Protein AF-A0A9P9PK36-F1 (afdb_monomer_lite)

Secondary structure (DSSP, 8-state):
--EEEEEEETTS-EEEEE---SPTTSPPPPPPPTTPPPEEEEEEEESSPPTT-

Structure (mmCIF, N/CA/C/O backbone):
data_AF-A0A9P9PK36-F1
#
_entry.id   AF-A0A9P9PK36-F1
#
loop_
_atom_site.group_PDB
_atom_site.id
_atom_site.type_symbol
_atom_site.label_atom_id
_atom_site.label_alt_id
_atom_site.label_comp_id
_atom_site.label_asym_id
_atom_site.label_entity_id
_atom_site.label_seq_id
_atom_site.pdbx_PDB_ins_code
_atom_site.Cartn_x
_atom_site.Cartn_y
_atom_site.Cartn_z
_atom_site.occupancy
_atom_site.B_iso_or_equiv
_atom_site.auth_seq_id
_atom_site.auth_comp_id
_atom_site.auth_asym_id
_atom_site.auth_atom_id
_atom_site.pdbx_PDB_model_num
ATOM 1 N N . MET A 1 1 ? -7.336 12.501 -2.135 1.00 67.94 1 MET A N 1
ATOM 2 C CA . MET A 1 1 ? -6.276 11.596 -2.635 1.00 67.94 1 MET A CA 1
ATOM 3 C C . MET A 1 1 ? -6.277 10.320 -1.820 1.00 67.94 1 MET A C 1
ATOM 5 O O . MET A 1 1 ? -6.545 10.385 -0.626 1.00 67.94 1 MET A O 1
ATOM 9 N N . CYS A 1 2 ? -6.012 9.185 -2.464 1.00 82.50 2 CYS A N 1
ATOM 10 C CA . CYS A 1 2 ? -5.904 7.884 -1.809 1.00 82.50 2 CYS A CA 1
ATOM 11 C C . CYS A 1 2 ? -4.433 7.564 -1.602 1.00 82.50 2 CYS A C 1
ATOM 13 O O . CYS A 1 2 ? -3.642 7.691 -2.539 1.00 82.50 2 CYS A O 1
ATOM 15 N N . PHE A 1 3 ? -4.087 7.136 -0.398 1.00 87.94 3 PHE A N 1
ATOM 16 C CA . PHE A 1 3 ? -2.712 6.852 -0.032 1.00 87.94 3 PHE A CA 1
ATOM 17 C C . PHE A 1 3 ? -2.525 5.360 0.183 1.00 87.94 3 PHE A C 1
ATOM 19 O O . PHE A 1 3 ? -3.388 4.677 0.741 1.00 87.94 3 PHE A O 1
ATOM 26 N N . TYR A 1 4 ? -1.389 4.860 -0.278 1.00 90.62 4 TYR A N 1
ATOM 27 C CA . TYR A 1 4 ? -1.042 3.455 -0.200 1.00 90.62 4 TYR A CA 1
ATOM 28 C C . TYR A 1 4 ? 0.406 3.289 0.244 1.00 90.62 4 TYR A C 1
ATOM 30 O O . TYR A 1 4 ? 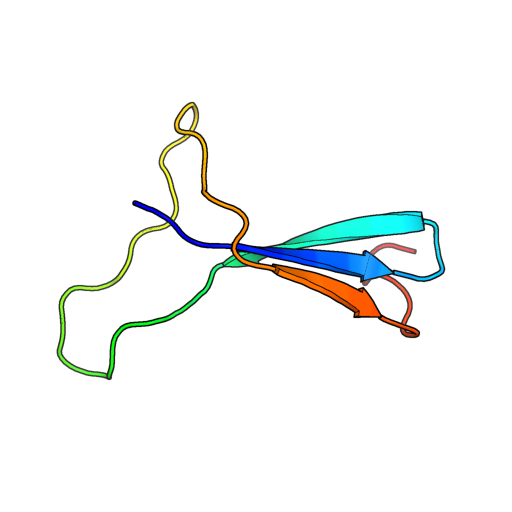1.254 4.167 0.069 1.00 90.62 4 TYR A O 1
ATOM 38 N N . HIS A 1 5 ? 0.693 2.108 0.762 1.00 92.81 5 HIS A N 1
ATOM 39 C CA . HIS A 1 5 ? 2.042 1.596 0.884 1.00 92.81 5 HIS A CA 1
ATOM 40 C C . HIS A 1 5 ? 2.244 0.423 -0.065 1.00 92.81 5 HIS A C 1
ATOM 42 O O . HIS A 1 5 ? 1.360 -0.422 -0.208 1.00 92.81 5 HIS A O 1
ATOM 48 N N . ALA A 1 6 ? 3.418 0.361 -0.681 1.00 93.56 6 ALA A N 1
ATOM 49 C CA . ALA A 1 6 ? 3.846 -0.766 -1.493 1.00 93.56 6 ALA A CA 1
ATOM 50 C C . ALA A 1 6 ? 4.692 -1.710 -0.631 1.00 93.56 6 ALA A C 1
ATOM 52 O O . ALA A 1 6 ? 5.759 -1.332 -0.161 1.00 93.56 6 ALA A O 1
ATOM 53 N N . TYR A 1 7 ? 4.208 -2.922 -0.396 1.00 94.00 7 TYR A N 1
ATOM 54 C CA . TYR A 1 7 ? 4.876 -3.945 0.399 1.00 94.00 7 TYR A CA 1
ATOM 55 C C . TYR A 1 7 ? 5.554 -4.915 -0.562 1.00 94.00 7 TYR A C 1
ATOM 57 O O . TYR A 1 7 ? 4.880 -5.713 -1.207 1.00 94.00 7 TYR A O 1
ATOM 65 N N . SER A 1 8 ? 6.871 -4.819 -0.700 1.00 94.25 8 SER A N 1
ATOM 66 C CA . SER A 1 8 ? 7.662 -5.715 -1.542 1.00 94.25 8 SER A CA 1
ATOM 67 C C . SER A 1 8 ? 8.122 -6.918 -0.726 1.00 94.25 8 SER A C 1
ATOM 69 O O . SER A 1 8 ? 8.941 -6.784 0.183 1.00 94.25 8 SER A O 1
ATOM 71 N N . HIS A 1 9 ? 7.587 -8.087 -1.059 1.00 93.25 9 HIS A N 1
ATOM 72 C CA . HIS A 1 9 ? 7.892 -9.355 -0.406 1.00 93.25 9 HIS A CA 1
ATOM 73 C C . HIS A 1 9 ? 9.154 -9.996 -0.994 1.00 93.25 9 HIS A C 1
ATOM 75 O O . HIS A 1 9 ? 9.480 -9.786 -2.165 1.00 93.25 9 HIS A O 1
ATOM 81 N N . HIS A 1 10 ? 9.829 -10.848 -0.219 1.00 91.44 10 HIS A N 1
ATOM 82 C CA . HIS A 1 10 ? 11.026 -11.569 -0.681 1.00 91.44 10 HIS A CA 1
ATOM 83 C C . HIS A 1 10 ? 10.765 -12.472 -1.900 1.00 91.44 10 HIS A C 1
ATOM 85 O O . HIS A 1 10 ? 11.670 -12.725 -2.688 1.00 91.44 10 HIS A O 1
ATOM 91 N N . CYS A 1 11 ? 9.521 -12.925 -2.088 1.00 91.50 11 CYS A N 1
ATOM 92 C CA . CYS A 1 11 ? 9.095 -13.710 -3.246 1.00 91.50 11 CYS A CA 1
ATOM 93 C C . CYS A 1 11 ? 8.986 -12.884 -4.547 1.00 91.50 11 CYS A C 1
ATOM 95 O O . CYS A 1 11 ? 8.567 -13.412 -5.570 1.00 91.50 11 CYS A O 1
ATOM 97 N N . GLY A 1 12 ? 9.303 -11.583 -4.512 1.00 89.31 12 GLY A N 1
ATOM 98 C CA . GLY A 1 12 ? 9.276 -10.678 -5.667 1.00 89.31 12 GLY A CA 1
ATOM 99 C C . GLY A 1 12 ? 7.926 -10.002 -5.923 1.00 89.31 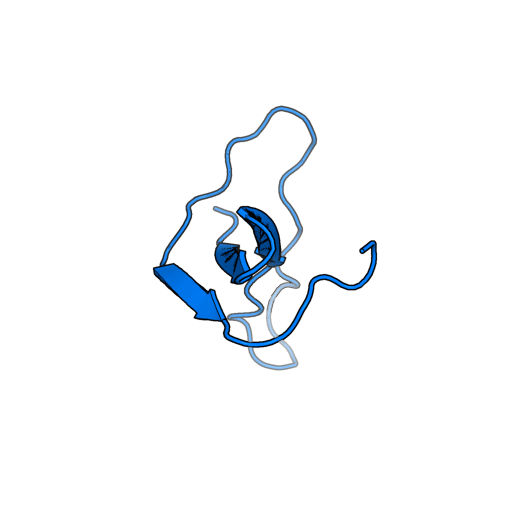12 GLY A C 1
ATOM 100 O O . GLY A 1 12 ? 7.837 -9.096 -6.750 1.00 89.31 12 GLY A O 1
ATOM 101 N N . HIS A 1 13 ? 6.873 -10.381 -5.195 1.00 93.25 13 HIS A N 1
ATOM 102 C CA . HIS A 1 13 ? 5.559 -9.753 -5.321 1.00 93.25 13 HIS A CA 1
ATOM 103 C C . HIS A 1 13 ? 5.475 -8.443 -4.540 1.00 93.25 13 HIS A C 1
ATOM 105 O O . HIS A 1 13 ? 6.031 -8.316 -3.449 1.00 93.25 13 HIS A O 1
ATOM 111 N N . THR A 1 14 ? 4.724 -7.481 -5.080 1.00 92.62 14 THR A N 1
ATOM 112 C CA . THR A 1 14 ? 4.398 -6.233 -4.383 1.00 92.62 14 THR A CA 1
ATOM 113 C C . THR A 1 14 ? 2.907 -6.170 -4.081 1.00 92.62 14 THR A C 1
ATOM 115 O O . THR A 1 14 ? 2.081 -6.270 -4.986 1.00 92.62 14 THR A O 1
ATOM 118 N N . GLN A 1 15 ? 2.559 -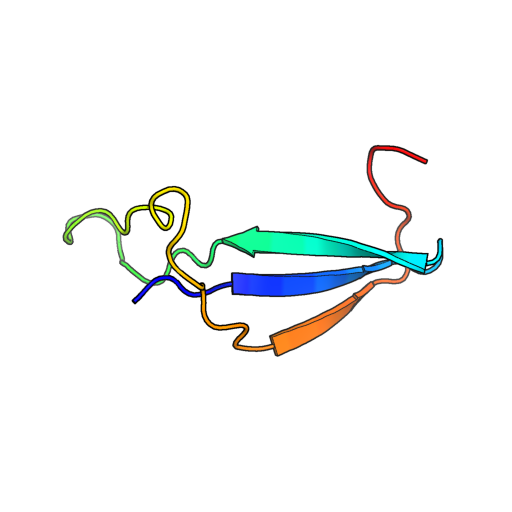5.974 -2.813 1.00 91.69 15 GLN A N 1
ATOM 119 C CA . GLN A 1 15 ? 1.188 -5.768 -2.364 1.00 91.69 15 GLN A CA 1
ATOM 120 C C . GLN A 1 15 ? 0.942 -4.286 -2.072 1.00 91.69 15 GLN A C 1
ATOM 122 O O . GLN A 1 15 ? 1.696 -3.657 -1.335 1.00 91.69 15 GLN A O 1
ATOM 127 N N . MET A 1 16 ? -0.134 -3.716 -2.618 1.00 90.19 16 MET A N 1
ATOM 128 C CA . MET A 1 16 ? -0.560 -2.359 -2.262 1.00 90.19 16 MET A CA 1
ATOM 129 C C . MET A 1 16 ? -1.530 -2.395 -1.081 1.00 90.19 16 MET A C 1
ATOM 131 O O . MET A 1 16 ? -2.621 -2.959 -1.177 1.00 90.19 16 MET A O 1
ATOM 135 N N . VAL A 1 17 ? -1.150 -1.755 0.021 1.00 90.12 17 VAL A N 1
ATOM 136 C CA . VAL A 1 17 ? -1.944 -1.670 1.252 1.00 90.12 17 VAL A CA 1
ATOM 137 C C . VAL A 1 17 ? -2.491 -0.255 1.396 1.00 90.12 17 VAL A C 1
ATOM 139 O O . VAL A 1 17 ? -1.732 0.711 1.406 1.00 90.12 17 VAL A O 1
ATOM 142 N N . PHE A 1 18 ? -3.816 -0.121 1.482 1.00 89.88 18 PHE A N 1
ATOM 143 C CA . PHE A 1 18 ? -4.479 1.175 1.648 1.00 89.88 18 PHE A CA 1
ATOM 144 C C . PHE A 1 18 ? -4.222 1.740 3.046 1.00 89.88 18 PHE A C 1
ATOM 146 O O . PHE A 1 18 ? -4.448 1.053 4.045 1.00 89.88 18 PHE A O 1
ATOM 153 N N . GLN A 1 19 ? -3.779 2.992 3.116 1.00 86.75 19 GLN A N 1
ATOM 154 C CA . GLN A 1 19 ? -3.572 3.674 4.385 1.00 86.75 19 GLN A CA 1
ATOM 155 C C . GLN A 1 19 ? -4.897 4.185 4.949 1.00 86.75 19 GLN A C 1
ATOM 157 O O . GLN A 1 19 ? -5.663 4.845 4.255 1.00 86.75 19 GLN A O 1
ATOM 162 N N . GLN A 1 20 ? -5.130 3.921 6.233 1.00 81.56 20 GLN A N 1
ATOM 163 C CA . GLN A 1 20 ? -6.254 4.475 6.983 1.00 81.56 20 GLN A CA 1
ATOM 164 C C . GLN A 1 20 ? -5.737 5.605 7.875 1.00 81.56 20 GLN A C 1
ATOM 166 O O . GLN A 1 20 ? -5.296 5.361 8.995 1.00 81.56 20 GLN A O 1
ATOM 171 N N . LEU A 1 21 ? -5.743 6.836 7.360 1.00 78.06 21 LEU A N 1
ATOM 172 C CA . LEU A 1 21 ? -5.198 8.002 8.072 1.00 78.06 21 LEU A CA 1
ATOM 173 C C . LEU A 1 21 ? -6.215 8.693 8.992 1.00 78.06 21 LEU A C 1
ATOM 175 O O . LEU A 1 21 ? -5.836 9.514 9.824 1.00 78.06 21 LEU A O 1
ATOM 179 N N . CYS A 1 22 ? -7.505 8.398 8.839 1.00 72.75 22 CYS A N 1
ATOM 180 C CA . CYS A 1 22 ? -8.559 9.081 9.582 1.00 72.75 22 CYS A CA 1
ATOM 181 C C . CYS A 1 22 ? -8.850 8.383 10.928 1.00 72.75 22 CYS A C 1
ATOM 183 O O . CYS A 1 22 ? -9.062 7.167 10.945 1.00 72.75 22 CYS A O 1
ATOM 185 N N . PRO A 1 23 ? -8.932 9.121 12.052 1.00 68.12 23 PRO A N 1
ATOM 186 C CA . PRO A 1 23 ? -9.410 8.575 13.319 1.00 68.12 23 PRO A CA 1
ATOM 187 C C . PRO A 1 23 ? -10.910 8.235 13.260 1.00 68.12 23 PRO A C 1
ATOM 189 O O . PRO A 1 23 ? -11.665 8.792 12.456 1.00 68.12 23 PRO A O 1
ATOM 192 N N . LYS A 1 24 ? -11.359 7.326 14.141 1.00 63.69 24 LYS A N 1
ATOM 193 C CA . LYS A 1 24 ? -12.777 6.935 14.256 1.00 63.69 24 LYS A CA 1
ATOM 194 C C . LYS A 1 24 ? -13.641 8.182 14.504 1.00 63.69 24 LYS A C 1
ATOM 196 O O . LYS A 1 24 ? -13.488 8.829 15.533 1.00 63.69 24 LYS A O 1
ATOM 201 N N . GLY A 1 25 ? -14.537 8.501 13.567 1.00 64.38 25 GLY A N 1
ATOM 202 C CA . GLY A 1 25 ? -15.453 9.649 13.652 1.00 64.38 25 GLY A CA 1
ATOM 203 C C . GLY A 1 25 ? -15.222 10.756 12.616 1.00 64.38 25 GLY A C 1
ATOM 204 O O . GLY A 1 25 ? -16.037 11.668 12.530 1.00 64.38 25 GLY A O 1
ATOM 205 N N . GLN A 1 26 ? -14.161 10.679 11.805 1.00 67.81 26 GLN A N 1
ATOM 206 C CA . GLN A 1 26 ? -13.994 11.542 10.627 1.00 67.81 26 GLN A CA 1
ATOM 207 C C . GLN A 1 26 ? -14.537 10.886 9.347 1.00 67.81 26 GLN A C 1
ATOM 209 O O . GLN A 1 26 ? -14.896 9.706 9.347 1.00 67.81 26 GLN A O 1
ATOM 214 N N . MET A 1 27 ? -14.603 11.660 8.253 1.00 67.00 27 MET A N 1
ATOM 215 C CA . MET A 1 27 ? -14.989 11.157 6.929 1.00 67.00 27 MET A CA 1
ATOM 216 C C . MET A 1 27 ? -14.210 9.883 6.584 1.00 67.00 27 MET A C 1
ATOM 218 O O . MET A 1 27 ? -12.983 9.844 6.675 1.00 67.00 27 MET A O 1
ATOM 222 N N . ILE A 1 28 ? -14.938 8.840 6.177 1.00 73.44 28 ILE A N 1
ATOM 223 C CA . ILE A 1 28 ? -14.351 7.555 5.798 1.00 73.44 28 ILE A CA 1
ATOM 224 C C . ILE A 1 28 ? -13.501 7.766 4.548 1.00 73.44 28 ILE A C 1
ATOM 226 O O . ILE A 1 28 ? -14.016 8.132 3.489 1.00 73.44 28 ILE A O 1
ATOM 230 N N . GLN A 1 29 ? -12.203 7.498 4.670 1.00 73.38 29 GLN A N 1
ATOM 231 C CA . GLN A 1 29 ? -11.299 7.480 3.532 1.00 73.38 29 GLN A CA 1
ATOM 232 C C . GLN A 1 29 ? -11.714 6.355 2.578 1.00 73.38 29 GLN A C 1
ATOM 234 O O . GLN A 1 29 ? -11.704 5.177 2.933 1.00 73.38 29 GLN A O 1
ATOM 239 N N . GLN A 1 30 ? -12.110 6.731 1.364 1.00 76.44 30 GLN A N 1
ATOM 240 C CA . GLN A 1 30 ? -12.496 5.784 0.325 1.00 76.44 30 GLN A CA 1
ATOM 241 C C . GLN A 1 30 ? -11.264 5.330 -0.455 1.00 76.44 30 GLN A C 1
ATOM 243 O O . GLN A 1 30 ? -10.344 6.114 -0.707 1.00 76.44 30 GLN A O 1
ATOM 248 N N . LYS A 1 31 ? -11.264 4.060 -0.873 1.00 80.19 31 LYS A N 1
ATOM 249 C CA . LYS A 1 31 ? -10.300 3.581 -1.869 1.00 80.19 31 LYS A CA 1
ATOM 250 C C . LYS A 1 31 ? -10.496 4.356 -3.169 1.00 80.19 31 LYS A C 1
ATOM 252 O O . LYS A 1 31 ? -11.607 4.789 -3.477 1.00 80.19 31 LYS A O 1
ATOM 257 N N . CYS A 1 32 ? -9.426 4.492 -3.945 1.00 80.81 32 CYS A N 1
ATOM 258 C CA . CYS A 1 32 ? -9.527 5.157 -5.236 1.00 80.81 32 CYS A CA 1
ATOM 259 C C . CYS A 1 32 ? -10.484 4.405 -6.155 1.00 80.81 32 CYS A C 1
ATOM 261 O O . CYS A 1 32 ? -10.466 3.172 -6.226 1.00 80.81 32 CYS A O 1
ATOM 263 N N . ALA A 1 33 ? -11.340 5.167 -6.836 1.00 79.19 33 ALA A N 1
ATOM 264 C CA . ALA A 1 33 ? -12.192 4.627 -7.879 1.00 79.19 33 ALA A CA 1
ATOM 265 C C . ALA A 1 33 ? -11.319 4.037 -8.996 1.00 79.19 33 ALA A C 1
ATOM 267 O O . ALA A 1 33 ? -10.199 4.499 -9.229 1.00 79.19 33 ALA A O 1
ATOM 268 N N . ARG A 1 34 ? -11.832 3.021 -9.701 1.00 75.06 34 ARG A N 1
ATOM 269 C CA . ARG A 1 34 ? -11.139 2.452 -10.868 1.00 75.06 34 ARG A CA 1
ATOM 270 C C . ARG A 1 34 ? -10.760 3.574 -11.841 1.00 75.06 34 ARG A C 1
ATOM 272 O O . ARG A 1 34 ? -11.604 4.400 -12.172 1.00 75.06 34 ARG A O 1
ATOM 279 N N . GLY A 1 35 ? -9.499 3.590 -12.271 1.00 71.19 35 GLY A N 1
ATOM 280 C CA . GLY A 1 35 ? -8.961 4.607 -13.180 1.00 71.19 35 GLY A CA 1
ATOM 281 C C . GLY A 1 35 ? -8.410 5.870 -12.507 1.00 71.19 35 GLY A C 1
ATOM 282 O O . GLY A 1 35 ? -7.960 6.756 -13.220 1.00 71.19 35 GLY A O 1
ATOM 283 N N . HIS A 1 36 ? -8.418 5.962 -11.172 1.00 73.38 36 HIS A N 1
ATOM 284 C CA . HIS A 1 36 ? -7.696 7.011 -10.449 1.00 73.38 36 HIS A CA 1
ATOM 285 C C . HIS A 1 36 ? -6.414 6.461 -9.831 1.00 73.38 36 HIS A C 1
ATOM 287 O O . HIS A 1 36 ? -6.454 5.476 -9.086 1.00 73.38 36 HIS A O 1
ATOM 293 N N . ASP A 1 37 ? -5.299 7.138 -10.097 1.00 76.88 37 ASP A N 1
ATOM 294 C CA . ASP A 1 37 ? -4.005 6.786 -9.525 1.00 76.88 37 ASP A CA 1
ATOM 295 C C . ASP A 1 37 ? -3.948 7.137 -8.032 1.00 76.88 37 ASP A C 1
ATOM 297 O O . ASP A 1 37 ? -4.263 8.249 -7.595 1.00 76.88 37 ASP A O 1
ATOM 301 N N . GLY A 1 38 ? -3.557 6.149 -7.228 1.00 83.44 38 GLY A N 1
ATOM 302 C CA . GLY A 1 38 ? -3.236 6.325 -5.817 1.00 83.44 38 GLY A CA 1
ATOM 303 C C . GLY A 1 38 ? -1.793 6.782 -5.631 1.00 83.44 38 GLY A C 1
ATOM 304 O O . GLY A 1 38 ? -0.924 6.474 -6.441 1.00 83.44 38 GLY A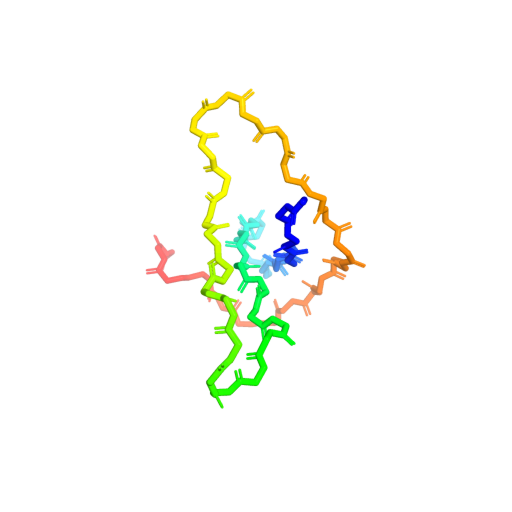 O 1
ATOM 305 N N . ILE A 1 39 ? -1.514 7.474 -4.529 1.00 89.19 39 ILE A N 1
ATOM 306 C CA . ILE A 1 39 ? -0.151 7.892 -4.190 1.00 89.19 39 ILE A CA 1
ATOM 307 C C . ILE A 1 39 ? 0.477 6.842 -3.281 1.00 89.19 39 ILE A C 1
ATOM 309 O O . ILE A 1 39 ? -0.056 6.542 -2.209 1.00 89.19 39 ILE A O 1
ATOM 313 N N . ILE A 1 40 ? 1.631 6.313 -3.690 1.00 91.00 40 ILE A N 1
ATOM 314 C CA . ILE A 1 40 ? 2.468 5.483 -2.824 1.00 91.00 40 ILE A CA 1
ATOM 315 C C . ILE A 1 40 ? 3.266 6.405 -1.902 1.00 91.00 40 ILE A C 1
ATOM 317 O O . ILE A 1 40 ? 4.101 7.174 -2.367 1.00 91.00 40 ILE A O 1
ATOM 321 N N . LEU A 1 41 ? 3.020 6.329 -0.595 1.00 91.62 41 LEU A N 1
ATOM 322 C CA . LEU A 1 41 ? 3.748 7.128 0.398 1.00 91.62 41 LEU A CA 1
ATOM 323 C C . LEU A 1 41 ? 5.009 6.442 0.917 1.00 91.62 41 LEU A C 1
ATOM 325 O O . LEU A 1 41 ? 5.931 7.117 1.363 1.00 91.62 41 LEU A O 1
ATOM 329 N N . ALA A 1 42 ? 5.051 5.110 0.882 1.00 91.88 42 ALA A N 1
ATOM 330 C CA . ALA A 1 42 ? 6.259 4.367 1.218 1.00 91.88 42 ALA A CA 1
ATOM 331 C C . ALA A 1 42 ? 6.303 3.023 0.498 1.00 91.88 42 ALA A C 1
ATOM 333 O O . ALA A 1 42 ? 5.263 2.391 0.281 1.00 91.88 42 ALA A O 1
ATOM 334 N N . THR A 1 43 ? 7.525 2.584 0.217 1.00 93.94 43 THR A N 1
ATOM 335 C CA . THR A 1 43 ? 7.834 1.227 -0.227 1.00 93.94 43 THR A CA 1
ATOM 336 C C . THR A 1 43 ? 8.521 0.498 0.918 1.00 93.94 43 THR A C 1
ATOM 338 O O . THR A 1 43 ? 9.611 0.879 1.343 1.00 93.94 43 THR A O 1
ATOM 341 N N . VAL A 1 44 ? 7.872 -0.537 1.437 1.00 93.50 44 VAL A N 1
ATOM 342 C CA . VAL A 1 44 ? 8.317 -1.327 2.583 1.00 93.50 44 VAL A CA 1
ATOM 343 C C . VAL A 1 44 ? 8.796 -2.676 2.070 1.00 93.50 44 VAL A C 1
ATOM 345 O O . VAL A 1 44 ? 8.045 -3.391 1.412 1.00 93.50 44 VAL A O 1
ATOM 348 N N . LYS A 1 45 ? 10.044 -3.037 2.368 1.00 93.69 45 LYS A N 1
ATOM 349 C CA . LYS A 1 45 ? 10.535 -4.397 2.128 1.00 93.69 45 LYS A CA 1
ATOM 350 C C . LYS A 1 45 ? 10.096 -5.290 3.279 1.00 93.69 45 LYS A C 1
ATOM 352 O O . LYS A 1 45 ? 10.284 -4.926 4.437 1.00 93.69 45 LYS A O 1
ATOM 357 N N . VAL A 1 46 ? 9.518 -6.438 2.955 1.00 92.25 46 VAL A N 1
ATOM 358 C CA . VAL A 1 46 ? 8.968 -7.378 3.930 1.00 92.25 46 VAL A CA 1
ATOM 359 C C . VAL A 1 46 ? 9.608 -8.741 3.717 1.00 92.25 46 VAL A C 1
ATOM 361 O O . VAL A 1 46 ? 9.626 -9.269 2.605 1.00 92.25 46 VAL A O 1
ATOM 364 N N . GLU A 1 47 ? 10.133 -9.321 4.791 1.00 90.75 47 GLU A N 1
ATOM 365 C CA . GLU A 1 47 ? 10.779 -10.637 4.747 1.00 90.75 47 GLU A CA 1
ATOM 366 C C . GLU A 1 47 ? 9.767 -11.785 4.692 1.00 90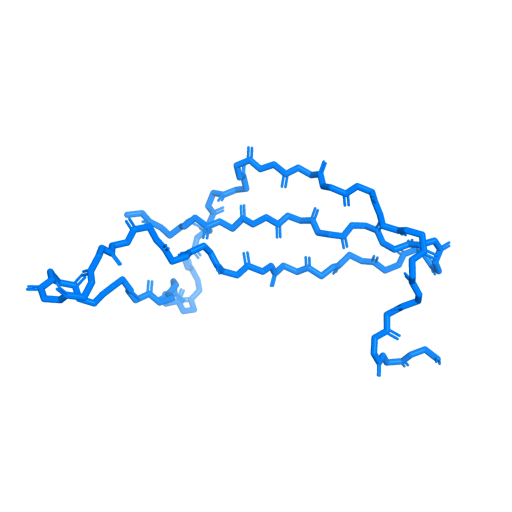.75 47 GLU A C 1
ATOM 368 O O . GLU A 1 47 ? 10.120 -12.911 4.358 1.00 90.75 47 GLU A O 1
ATOM 373 N N . THR A 1 48 ? 8.489 -11.519 4.959 1.00 86.75 48 THR A N 1
ATOM 374 C CA . THR A 1 48 ? 7.432 -12.531 4.905 1.00 86.75 48 THR A CA 1
ATOM 375 C C . THR A 1 48 ? 6.956 -12.785 3.471 1.00 86.75 48 THR A C 1
ATOM 377 O O . THR A 1 48 ? 6.984 -11.872 2.636 1.00 86.75 48 THR A O 1
ATOM 380 N N . PRO A 1 49 ? 6.514 -14.016 3.150 1.00 83.88 49 PRO A N 1
ATOM 381 C CA . PRO A 1 49 ? 5.951 -14.320 1.840 1.00 83.88 49 PRO A CA 1
ATOM 382 C C . PRO A 1 49 ? 4.606 -13.618 1.638 1.00 83.88 49 PRO A C 1
ATOM 384 O O . PRO A 1 49 ? 3.927 -13.222 2.590 1.00 83.88 49 PRO A O 1
ATOM 387 N N . CYS A 1 50 ? 4.223 -13.470 0.373 1.00 86.75 50 CYS A N 1
ATOM 388 C CA . CYS A 1 50 ? 2.898 -12.995 0.008 1.00 86.75 50 CYS A CA 1
ATOM 389 C C . CYS A 1 50 ? 1.827 -14.038 0.373 1.00 86.75 50 CYS A C 1
ATOM 391 O O . CYS A 1 50 ? 2.109 -15.231 0.401 1.00 86.75 50 CYS A O 1
ATOM 393 N N . THR A 1 51 ? 0.570 -13.633 0.571 1.00 82.62 51 THR A N 1
ATOM 394 C CA . THR A 1 51 ? -0.532 -14.575 0.872 1.00 82.62 51 THR A CA 1
ATOM 395 C C . THR A 1 51 ? -0.942 -15.471 -0.305 1.00 82.62 51 THR A C 1
ATOM 397 O O . THR A 1 51 ? -1.845 -16.285 -0.154 1.00 82.62 51 THR A O 1
ATOM 400 N N . ALA A 1 52 ? -0.350 -15.280 -1.485 1.00 80.06 52 ALA A N 1
ATOM 401 C CA . ALA A 1 52 ? -0.709 -15.969 -2.725 1.00 80.06 52 ALA A CA 1
ATOM 402 C C . ALA A 1 52 ? 0.353 -16.978 -3.213 1.00 80.06 52 ALA 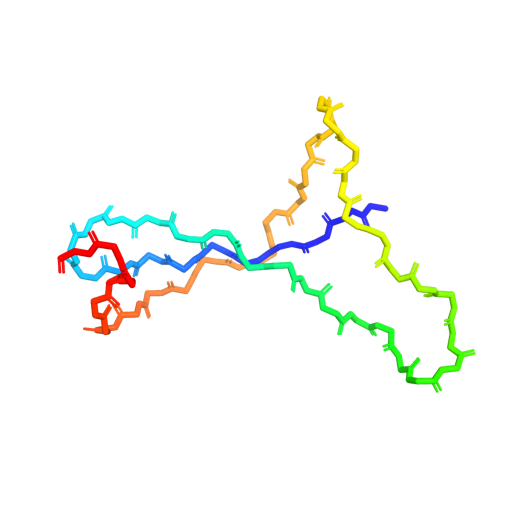A C 1
ATOM 404 O O . ALA A 1 52 ? 0.179 -17.526 -4.296 1.00 80.06 52 ALA A O 1
ATOM 405 N N . CYS A 1 53 ? 1.450 -17.163 -2.471 1.00 80.81 53 CYS A N 1
ATOM 406 C CA . CYS A 1 53 ? 2.688 -17.803 -2.931 1.00 80.81 53 CYS A CA 1
ATOM 407 C C . CYS A 1 53 ? 2.851 -19.286 -2.501 1.00 80.81 53 CYS A C 1
ATOM 409 O O . CYS A 1 53 ? 2.717 -19.542 -1.290 1.00 80.81 53 CYS A O 1
#

pLDDT: mean 83.76, std 9.1, range [63.69, 94.25]

Foldseek 3Di:
DWEWAWEQEPVRDTDTHTDAPDDPPDDGDDDDDPPDDHHHPYYHYDDDDDPVD

Radius of gyration: 12.92 Å; chains: 1; bounding box: 26×29×27 Å

Sequence (53 aa):
MCFYHAYSHHCGHTQMVFQQLCPKGQMIQQKCARGHDGIILATVKVETPCTAC